Protein AF-0000000080694812 (afdb_homodimer)

Secondary structure (DSSP, 8-state):
-EEEEEEEETTEEEEEE-GGGPPPTT--EEEEEEETTEEEEEETT-HHHHHHHHHHHHHHHHHHHTS---------/-EEEEEEEETTEEEEEE-GGGPPPTT--EEEEEEETTEEEEEETT-HHHHHHHHHHHHHHHHHHHTSSS-------

Sequence (152 aa):
MEQSTVFKSNRSQAVRLPKAVALPDDVKRVDVVAVGRTRIISPAGEMWNSWFDGESVSDDFMAEREQPAEQQRESLMEQSTVFKSNRSQAVRLPKAVALPDDVKRVDVVAVGRTRIISPAGEMWNSWFDGESVSDDFMAEREQPAEQQRESL

Structure (mmCIF, N/CA/C/O backbone):
data_AF-0000000080694812-model_v1
#
loop_
_entity.id
_entity.type
_entity.pdbx_description
1 polymer 'Virulence-associated protein'
#
loop_
_atom_site.group_PDB
_atom_site.id
_atom_site.type_symbol
_atom_site.label_atom_id
_atom_site.label_alt_id
_atom_site.label_comp_id
_atom_site.label_asym_id
_atom_site.label_entity_id
_atom_site.label_seq_id
_atom_site.pdbx_PDB_ins_code
_atom_site.Cartn_x
_atom_site.Cartn_y
_atom_site.Cartn_z
_atom_site.occupancy
_atom_site.B_iso_or_equiv
_atom_site.auth_seq_id
_atom_site.auth_comp_id
_atom_site.auth_asym_id
_atom_site.auth_atom_id
_atom_site.pdbx_PDB_model_num
ATOM 1 N N . MET A 1 1 ? 9.078 -6.023 7.016 1 90.06 1 MET A N 1
ATOM 2 C CA . MET A 1 1 ? 8.766 -6.16 5.594 1 90.06 1 MET A CA 1
ATOM 3 C C . MET A 1 1 ? 8.133 -7.512 5.301 1 90.06 1 MET A C 1
ATOM 5 O O . MET A 1 1 ? 8.539 -8.531 5.863 1 90.06 1 MET A O 1
ATOM 9 N N . GLU A 1 2 ? 7.027 -7.496 4.457 1 95.62 2 GLU A N 1
ATOM 10 C CA . GLU A 1 2 ? 6.312 -8.719 4.082 1 95.62 2 GLU A CA 1
ATOM 11 C C . GLU A 1 2 ? 6.105 -8.797 2.574 1 95.62 2 GLU A C 1
ATOM 13 O O . GLU A 1 2 ? 5.906 -7.77 1.915 1 95.62 2 GLU A O 1
ATOM 18 N N . GLN A 1 3 ? 6.324 -10.062 2.09 1 97.25 3 GLN A N 1
ATOM 19 C CA . GLN A 1 3 ? 5.926 -10.258 0.701 1 97.25 3 GLN A CA 1
ATOM 20 C C . GLN A 1 3 ? 4.434 -10.562 0.594 1 97.25 3 GLN A C 1
ATOM 22 O O . GLN A 1 3 ? 3.877 -11.273 1.428 1 97.25 3 GLN A O 1
ATOM 27 N N . SER A 1 4 ? 3.793 -9.891 -0.407 1 97.88 4 SER A N 1
ATOM 28 C CA . SER A 1 4 ? 2.357 -10.07 -0.601 1 97.88 4 SER A CA 1
ATOM 29 C C . SER A 1 4 ? 2.002 -10.117 -2.082 1 97.88 4 SER A C 1
ATOM 31 O O . SER A 1 4 ? 2.885 -10.078 -2.941 1 97.88 4 SER A O 1
ATOM 33 N N . THR A 1 5 ? 0.698 -10.312 -2.383 1 97.94 5 THR A N 1
ATOM 34 C CA . THR A 1 5 ? 0.252 -10.508 -3.756 1 97.94 5 THR A CA 1
ATOM 35 C C . THR A 1 5 ? -0.67 -9.375 -4.195 1 97.94 5 THR A C 1
ATOM 37 O O . THR A 1 5 ? -1.357 -8.773 -3.371 1 97.94 5 THR A O 1
ATOM 40 N N . VAL A 1 6 ? -0.544 -9.141 -5.453 1 98.62 6 VAL A N 1
ATOM 41 C CA . VAL A 1 6 ? -1.479 -8.273 -6.164 1 98.62 6 VAL A CA 1
ATOM 42 C C . VAL A 1 6 ? -2.508 -9.117 -6.906 1 98.62 6 VAL A C 1
ATOM 44 O O . VAL A 1 6 ? -2.152 -10.094 -7.57 1 98.62 6 VAL A O 1
ATOM 47 N N . PHE A 1 7 ? -3.742 -8.703 -6.766 1 97.94 7 PHE A N 1
ATOM 48 C CA . PHE A 1 7 ? -4.77 -9.523 -7.395 1 97.94 7 PHE A CA 1
ATOM 49 C C . PHE A 1 7 ? -5.934 -8.664 -7.871 1 97.94 7 PHE A C 1
ATOM 51 O O . PHE A 1 7 ? -5.98 -7.465 -7.586 1 97.94 7 PHE A O 1
ATOM 58 N N . LYS A 1 8 ? -6.77 -9.195 -8.695 1 96.88 8 LYS A N 1
ATOM 59 C CA . LYS A 1 8 ? -7.973 -8.508 -9.156 1 96.88 8 LYS A CA 1
ATOM 60 C C . LYS A 1 8 ? -9.203 -8.984 -8.391 1 96.88 8 LYS A C 1
ATOM 62 O O . LYS A 1 8 ? -9.352 -10.172 -8.117 1 96.88 8 LYS A O 1
ATOM 67 N N . SER A 1 9 ? -9.867 -7.992 -7.91 1 93 9 SER A N 1
ATOM 68 C CA . SER A 1 9 ? -11.172 -8.234 -7.305 1 93 9 SER A CA 1
ATOM 69 C C . SER A 1 9 ? -12.258 -7.414 -7.992 1 93 9 SER A C 1
ATOM 71 O O . SER A 1 9 ? -12.227 -6.18 -7.965 1 93 9 SER A O 1
ATOM 73 N N . ASN A 1 10 ? -13.328 -7.996 -8.578 1 90.88 10 ASN A N 1
ATOM 74 C CA . ASN A 1 10 ? -14.383 -7.309 -9.312 1 90.88 10 ASN A CA 1
ATOM 75 C C . ASN A 1 10 ? -13.812 -6.293 -10.297 1 90.88 10 ASN A C 1
ATOM 77 O O . ASN A 1 10 ? -14.219 -5.129 -10.305 1 90.88 10 ASN A O 1
ATOM 81 N N . ARG A 1 11 ? -12.812 -6.609 -10.992 1 92.56 11 ARG A N 1
ATOM 82 C CA . ARG A 1 11 ? -12.172 -5.859 -12.07 1 92.56 11 ARG A CA 1
ATOM 83 C C . ARG A 1 11 ? -11.25 -4.781 -11.516 1 92.56 11 ARG A C 1
ATOM 85 O O . ARG A 1 11 ? -10.633 -4.039 -12.281 1 92.56 11 ARG A O 1
ATOM 92 N N . SER A 1 12 ? -11.188 -4.672 -10.25 1 95.75 12 SER A N 1
ATOM 93 C CA . SER A 1 12 ? -10.305 -3.705 -9.602 1 95.75 12 SER A CA 1
ATOM 94 C C . SER A 1 12 ? -9.047 -4.379 -9.062 1 95.75 12 SER A C 1
ATOM 96 O O . SER A 1 12 ? -9.094 -5.523 -8.602 1 95.75 12 SER A O 1
ATOM 98 N N . GLN A 1 13 ? -7.953 -3.66 -9.172 1 98.5 13 GLN A N 1
ATOM 99 C CA . GLN A 1 13 ? -6.719 -4.18 -8.594 1 98.5 13 GLN A CA 1
ATOM 100 C C . GLN A 1 13 ? -6.688 -3.977 -7.082 1 98.5 13 GLN A C 1
ATOM 102 O O . GLN A 1 13 ? -7.129 -2.941 -6.578 1 98.5 13 GLN A O 1
ATOM 107 N N . ALA A 1 14 ? -6.145 -4.977 -6.379 1 98.56 14 ALA A N 1
ATOM 108 C CA . ALA A 1 14 ? -6 -4.902 -4.926 1 98.56 14 ALA A CA 1
ATOM 109 C C . ALA A 1 14 ? -4.688 -5.535 -4.473 1 98.56 14 ALA A C 1
ATOM 111 O O . ALA A 1 14 ? -4.125 -6.383 -5.168 1 98.56 14 ALA A O 1
ATOM 112 N N . VAL A 1 15 ? -4.203 -5.062 -3.289 1 98.69 15 VAL A N 1
ATOM 113 C CA . VAL A 1 15 ? -3.031 -5.645 -2.648 1 98.69 15 VAL A CA 1
ATOM 114 C C . VAL A 1 15 ? -3.428 -6.27 -1.311 1 98.69 15 VAL A C 1
ATOM 116 O O . VAL A 1 15 ? -4.078 -5.621 -0.486 1 98.69 15 VAL A O 1
ATOM 119 N N . ARG A 1 16 ? -3.053 -7.48 -1.143 1 98.69 16 ARG A N 1
ATOM 120 C CA . ARG A 1 16 ? -3.289 -8.133 0.142 1 98.69 16 ARG A CA 1
ATOM 121 C C . ARG A 1 16 ? -2.311 -7.633 1.198 1 98.69 16 ARG A C 1
ATOM 123 O O . ARG A 1 16 ? -1.127 -7.438 0.912 1 98.69 16 ARG A O 1
ATOM 130 N N . LEU A 1 17 ? -2.834 -7.402 2.377 1 98.5 17 LEU A N 1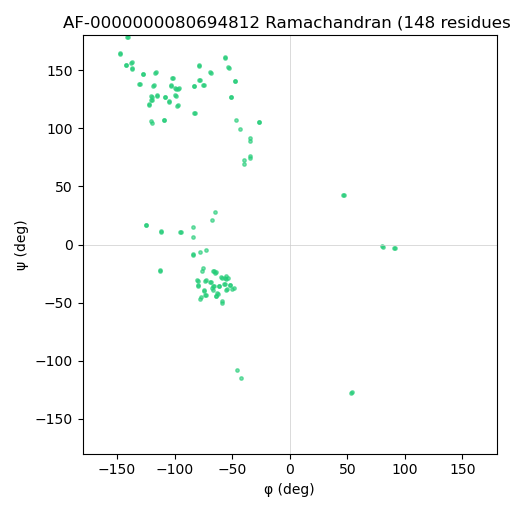
ATOM 131 C CA . LEU A 1 17 ? -1.998 -7.016 3.51 1 98.5 17 LEU A CA 1
ATOM 132 C C . LEU A 1 17 ? -1.916 -8.141 4.535 1 98.5 17 LEU A C 1
ATOM 134 O O . LEU A 1 17 ? -2.873 -8.383 5.273 1 98.5 17 LEU A O 1
ATOM 138 N N . PRO A 1 18 ? -0.787 -8.812 4.617 1 97.88 18 PRO A N 1
ATOM 139 C CA . PRO A 1 18 ? -0.613 -9.82 5.672 1 97.88 18 PRO A CA 1
ATOM 140 C C . PRO A 1 18 ? -0.828 -9.25 7.07 1 97.88 18 PRO A C 1
ATOM 142 O O . PRO A 1 18 ? -0.714 -8.031 7.273 1 97.88 18 PRO A O 1
ATOM 145 N N . LYS A 1 19 ? -1.064 -10.109 7.984 1 96.62 19 LYS A N 1
ATOM 146 C CA . LYS A 1 19 ? -1.396 -9.711 9.352 1 96.62 19 LYS A CA 1
ATOM 147 C C . LYS A 1 19 ? -0.323 -8.789 9.93 1 96.62 19 LYS A C 1
ATOM 149 O O . LYS A 1 19 ? -0.637 -7.82 10.625 1 96.62 19 LYS A O 1
ATOM 154 N N . ALA A 1 20 ? 0.903 -9.047 9.664 1 96.44 20 ALA A N 1
ATOM 155 C CA . ALA A 1 20 ? 2.039 -8.336 10.25 1 96.44 20 ALA A CA 1
ATOM 156 C C . ALA A 1 20 ? 2.068 -6.879 9.805 1 96.44 20 ALA A C 1
ATOM 158 O O . ALA A 1 20 ? 2.688 -6.035 10.453 1 96.44 20 ALA A O 1
ATOM 159 N N . VAL A 1 21 ? 1.428 -6.562 8.664 1 96.69 21 VAL A N 1
ATOM 160 C CA . VAL A 1 21 ? 1.47 -5.203 8.133 1 96.69 21 VAL A CA 1
ATOM 161 C C . VAL A 1 21 ? 0.049 -4.688 7.922 1 96.69 21 VAL A C 1
ATOM 163 O O . VAL A 1 21 ? -0.162 -3.715 7.191 1 96.69 21 VAL A O 1
ATOM 166 N N . ALA A 1 22 ? -0.898 -5.312 8.508 1 98.25 22 ALA A N 1
ATOM 167 C CA . ALA A 1 22 ? -2.297 -4.914 8.375 1 98.25 22 ALA A CA 1
ATOM 168 C C . ALA A 1 22 ? -2.557 -3.578 9.062 1 98.25 22 ALA A C 1
ATOM 170 O O . ALA A 1 22 ? -1.88 -3.234 10.039 1 98.25 22 ALA A O 1
ATOM 171 N N . LEU A 1 23 ? -3.463 -2.832 8.531 1 98.06 23 LEU A N 1
ATOM 172 C CA . LEU A 1 23 ? -3.943 -1.61 9.172 1 98.06 23 LEU A CA 1
ATOM 173 C C . LEU A 1 23 ? -4.938 -1.931 10.281 1 98.06 23 LEU A C 1
ATOM 175 O O . LEU A 1 23 ? -5.559 -2.996 10.273 1 98.06 23 LEU A O 1
ATOM 179 N N . PRO A 1 24 ? -5.031 -1.04 11.211 1 97.62 24 PRO A N 1
ATOM 180 C CA . PRO A 1 24 ? -6.059 -1.255 12.234 1 97.62 24 PRO A CA 1
ATOM 181 C C . PRO A 1 24 ? -7.445 -1.478 11.633 1 97.62 24 PRO A C 1
ATOM 183 O O . PRO A 1 24 ? -7.758 -0.938 10.57 1 97.62 24 PRO A O 1
ATOM 186 N N . ASP A 1 25 ? -8.273 -2.213 12.375 1 96.06 25 ASP A N 1
ATOM 187 C CA . ASP A 1 25 ? -9.57 -2.66 11.867 1 96.06 25 ASP A CA 1
ATOM 188 C C . ASP A 1 25 ? -10.492 -1.475 11.602 1 96.06 25 ASP A C 1
ATOM 190 O O . ASP A 1 25 ? -11.445 -1.584 10.828 1 96.06 25 ASP A O 1
ATOM 194 N N . ASP A 1 26 ? -10.281 -0.382 12.242 1 96.94 26 ASP A N 1
ATOM 195 C CA . ASP A 1 26 ? -11.172 0.769 12.109 1 96.94 26 ASP A CA 1
ATOM 196 C C . ASP A 1 26 ? -10.812 1.603 10.883 1 96.94 26 ASP A C 1
ATOM 198 O O . ASP A 1 26 ? -11.531 2.533 10.523 1 96.94 26 ASP A O 1
ATOM 202 N N . VAL A 1 27 ? -9.719 1.301 10.266 1 98.12 27 VAL A N 1
ATOM 203 C CA . VAL A 1 27 ? -9.336 1.996 9.047 1 98.12 27 VAL A CA 1
ATOM 204 C C . VAL A 1 27 ? -10.062 1.377 7.852 1 98.12 27 VAL A C 1
ATOM 206 O O . VAL A 1 27 ? -9.781 0.238 7.469 1 98.12 27 VAL A O 1
ATOM 209 N N . LYS A 1 28 ? -10.969 2.184 7.262 1 98.19 28 LYS A N 1
ATOM 210 C CA . LYS A 1 28 ? -11.766 1.688 6.148 1 98.19 28 LYS A CA 1
ATOM 211 C C . LYS A 1 28 ? -11.406 2.404 4.848 1 98.19 28 LYS A C 1
ATOM 213 O O . LYS A 1 28 ? -11.734 1.931 3.76 1 98.19 28 LYS A O 1
ATOM 218 N N . ARG A 1 29 ? -10.828 3.588 5.039 1 98.56 29 ARG A N 1
ATOM 219 C CA . ARG A 1 29 ? -10.414 4.375 3.881 1 98.56 29 ARG A CA 1
ATOM 220 C C . ARG A 1 29 ? -8.953 4.801 4 1 98.56 29 ARG A C 1
ATOM 222 O O . ARG A 1 29 ? -8.477 5.109 5.098 1 98.56 29 ARG A O 1
ATOM 229 N N . VAL A 1 30 ? -8.305 4.879 2.838 1 98.44 30 VAL A N 1
ATOM 230 C CA . VAL A 1 30 ? -6.891 5.23 2.809 1 98.44 30 VAL A CA 1
ATOM 231 C C . VAL A 1 30 ? -6.625 6.215 1.673 1 98.44 30 VAL A C 1
ATOM 233 O O . VAL A 1 30 ? -7.43 6.328 0.744 1 98.44 30 VAL A O 1
ATOM 236 N N . ASP A 1 31 ? -5.617 6.922 1.81 1 96.88 31 ASP A N 1
ATOM 237 C CA . ASP A 1 31 ? -5.012 7.656 0.704 1 96.88 31 ASP A CA 1
ATOM 238 C C . ASP A 1 31 ? -3.859 6.871 0.082 1 96.88 31 ASP A C 1
ATOM 240 O O . ASP A 1 31 ? -3.057 6.27 0.797 1 96.88 31 ASP A O 1
ATOM 244 N N . VAL A 1 32 ? -3.811 6.805 -1.202 1 96.62 32 VAL A N 1
ATOM 245 C CA . VAL A 1 32 ? -2.748 6.117 -1.928 1 96.62 32 VAL A CA 1
ATOM 246 C C . VAL A 1 32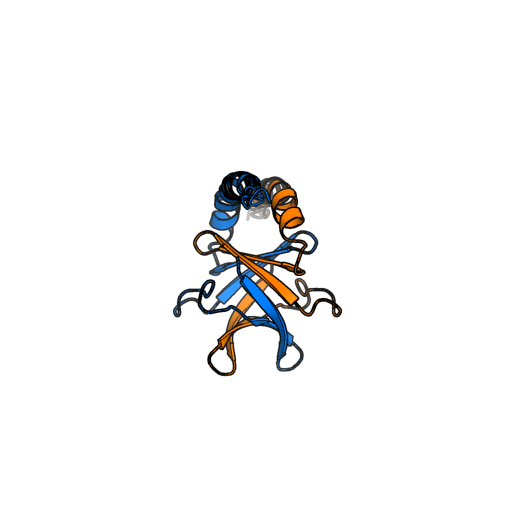 ? -2.029 7.102 -2.846 1 96.62 32 VAL A C 1
ATOM 248 O O . VAL A 1 32 ? -2.668 7.836 -3.604 1 96.62 32 VAL A O 1
ATOM 251 N N . VAL A 1 33 ? -0.73 7.152 -2.752 1 92.81 33 VAL A N 1
ATOM 252 C CA . VAL A 1 33 ? 0.102 7.965 -3.633 1 92.81 33 VAL A CA 1
ATOM 253 C C . VAL A 1 33 ? 1.062 7.07 -4.41 1 92.81 33 VAL A C 1
ATOM 255 O O . VAL A 1 33 ? 1.648 6.141 -3.85 1 92.81 33 VAL A O 1
ATOM 258 N N . ALA A 1 34 ? 1.169 7.383 -5.707 1 93 34 ALA A N 1
ATOM 259 C CA . ALA A 1 34 ? 2.125 6.668 -6.547 1 93 34 ALA A CA 1
ATOM 260 C C . ALA A 1 34 ? 3.426 7.453 -6.691 1 93 34 ALA A C 1
ATOM 262 O O . ALA A 1 34 ? 3.416 8.617 -7.102 1 93 34 ALA A O 1
ATOM 263 N N . VAL A 1 35 ? 4.508 6.863 -6.27 1 88.5 35 VAL A N 1
ATOM 264 C CA . VAL A 1 35 ? 5.855 7.375 -6.5 1 88.5 35 VAL A CA 1
ATOM 265 C C . VAL A 1 35 ? 6.676 6.344 -7.273 1 88.5 35 VAL A C 1
ATOM 267 O O . VAL A 1 35 ? 7.141 5.355 -6.699 1 88.5 35 VAL A O 1
ATOM 270 N N . GLY A 1 36 ? 6.855 6.691 -8.539 1 90.25 36 GLY A N 1
ATOM 271 C CA . GLY A 1 36 ? 7.43 5.633 -9.352 1 90.25 36 GLY A CA 1
ATOM 272 C C . GLY A 1 36 ? 6.66 4.328 -9.266 1 90.25 36 GLY A C 1
ATOM 273 O O . GLY A 1 36 ? 5.453 4.293 -9.516 1 90.25 36 GLY A O 1
ATOM 274 N N . ARG A 1 37 ? 7.352 3.232 -8.961 1 93.31 37 ARG A N 1
ATOM 275 C CA . ARG A 1 37 ? 6.699 1.93 -8.867 1 93.31 37 ARG A CA 1
ATOM 276 C C . ARG A 1 37 ? 6.305 1.619 -7.422 1 93.31 37 ARG A C 1
ATOM 278 O O . ARG A 1 37 ? 5.875 0.504 -7.117 1 93.31 37 ARG A O 1
ATOM 285 N N . THR A 1 38 ? 6.406 2.666 -6.555 1 93.44 38 THR A N 1
ATOM 286 C CA . THR A 1 38 ? 6.07 2.521 -5.145 1 93.44 38 THR A CA 1
ATOM 287 C C . THR A 1 38 ? 4.707 3.139 -4.848 1 93.44 38 THR A C 1
ATOM 289 O O . THR A 1 38 ? 4.371 4.199 -5.379 1 93.44 38 THR A O 1
ATOM 292 N N . ARG A 1 39 ? 3.865 2.477 -4.07 1 95 39 ARG A N 1
ATOM 293 C CA . ARG A 1 39 ? 2.617 3.012 -3.537 1 95 39 ARG A CA 1
ATOM 294 C C . ARG A 1 39 ? 2.73 3.271 -2.039 1 95 39 ARG A C 1
ATOM 296 O O . ARG A 1 39 ? 3.115 2.385 -1.275 1 95 39 ARG A O 1
ATOM 303 N N . ILE A 1 40 ? 2.398 4.473 -1.707 1 93.88 40 ILE A N 1
ATOM 304 C CA . ILE A 1 40 ? 2.359 4.832 -0.293 1 93.88 40 ILE A CA 1
ATOM 305 C C . ILE A 1 40 ? 0.908 4.918 0.176 1 93.88 40 ILE A C 1
ATOM 307 O O . ILE A 1 40 ? 0.119 5.695 -0.369 1 93.88 40 ILE A O 1
ATOM 311 N N . ILE A 1 41 ? 0.596 4.141 1.197 1 96.56 41 ILE A N 1
ATOM 312 C CA . ILE A 1 41 ? -0.776 4.004 1.675 1 96.56 41 ILE A CA 1
ATOM 313 C C . ILE A 1 41 ? -0.86 4.449 3.133 1 96.56 41 ILE A C 1
ATOM 315 O O . ILE A 1 41 ? -0.078 3.998 3.973 1 96.56 41 ILE A O 1
ATOM 319 N N . SER A 1 42 ? -1.689 5.367 3.441 1 96.44 42 SER A N 1
ATOM 320 C CA . SER A 1 42 ? -1.956 5.809 4.805 1 96.44 42 SER A CA 1
ATOM 321 C C . SER A 1 42 ? -3.449 6.004 5.043 1 96.44 42 SER A C 1
ATOM 323 O O . SER A 1 42 ? -4.211 6.223 4.098 1 96.44 42 SER A O 1
ATOM 325 N N . PRO A 1 43 ? -3.84 5.828 6.289 1 98 43 PRO A N 1
ATOM 326 C CA . PRO A 1 43 ? -5.242 6.164 6.547 1 98 43 PRO A CA 1
ATOM 327 C C . PRO A 1 43 ? -5.637 7.523 5.969 1 98 43 PRO A C 1
ATOM 329 O O . PRO A 1 43 ? -4.824 8.445 5.945 1 98 43 PRO A O 1
ATOM 332 N N . ALA A 1 44 ? -6.836 7.582 5.434 1 97.06 44 ALA A N 1
ATOM 333 C CA . ALA A 1 44 ? -7.312 8.789 4.766 1 97.06 44 ALA A CA 1
ATOM 334 C C . ALA A 1 44 ? -7.117 10.016 5.652 1 97.06 44 ALA A C 1
ATOM 336 O O . ALA A 1 44 ? -7.504 10.016 6.824 1 97.06 44 ALA A O 1
ATOM 337 N N . GLY A 1 45 ? -6.492 11.023 5.148 1 93.31 45 GLY A N 1
ATOM 338 C CA 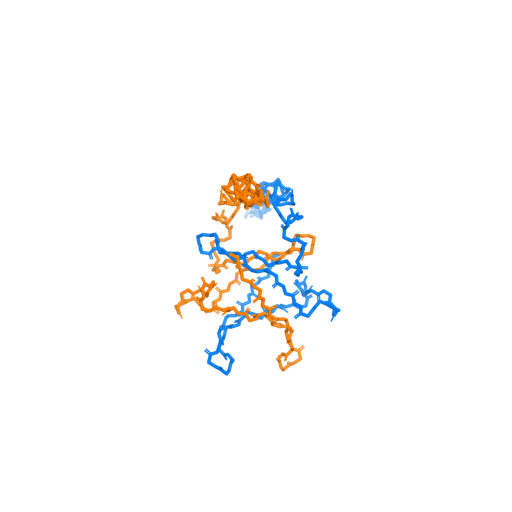. GLY A 1 45 ? -6.285 12.266 5.863 1 93.31 45 GLY A CA 1
ATOM 339 C C . GLY A 1 45 ? -4.988 12.297 6.648 1 93.31 45 GLY A C 1
ATOM 340 O O . GLY A 1 45 ? -4.652 13.312 7.27 1 93.31 45 GLY A O 1
ATOM 341 N N . GLU A 1 46 ? -4.219 11.219 6.66 1 92.31 46 GLU A N 1
ATOM 342 C CA . GLU A 1 46 ? -3.004 11.125 7.465 1 92.31 46 GLU A CA 1
ATOM 343 C C . GLU A 1 46 ? -1.76 11.086 6.582 1 92.31 46 GLU A C 1
ATOM 345 O O . GLU A 1 46 ? -0.653 10.852 7.07 1 92.31 46 GLU A O 1
ATOM 350 N N . MET A 1 47 ? -1.896 11.359 5.316 1 87.25 47 MET A N 1
ATOM 351 C CA . MET A 1 47 ? -0.796 11.211 4.367 1 87.25 47 MET A CA 1
ATOM 352 C C . MET A 1 47 ? 0.367 12.125 4.738 1 87.25 47 MET A C 1
ATOM 354 O O . MET A 1 47 ? 1.53 11.766 4.547 1 87.25 47 MET A O 1
ATOM 358 N N . TRP A 1 48 ? 0.033 13.289 5.246 1 84.31 48 TRP A N 1
ATOM 359 C CA . TRP A 1 48 ? 1.073 14.234 5.648 1 84.31 48 TRP A CA 1
ATOM 360 C C . TRP A 1 48 ? 2.021 13.602 6.66 1 84.31 48 TRP A C 1
ATOM 362 O O . TRP A 1 48 ? 3.221 13.891 6.664 1 84.31 48 TRP A O 1
ATOM 372 N N . ASN A 1 49 ? 1.532 12.758 7.5 1 80.06 49 ASN A N 1
ATOM 373 C CA . ASN A 1 49 ? 2.354 12.078 8.492 1 80.06 49 ASN A CA 1
ATOM 374 C C . ASN A 1 49 ? 3.307 11.078 7.844 1 80.06 49 ASN A C 1
ATOM 376 O O . ASN A 1 49 ? 4.422 10.867 8.328 1 80.06 49 ASN A O 1
ATOM 380 N N . SER A 1 50 ? 2.918 10.484 6.766 1 77.19 50 SER A N 1
ATOM 381 C CA . SER A 1 50 ? 3.721 9.484 6.062 1 77.19 50 SER A CA 1
ATOM 382 C C . SER A 1 50 ? 4.984 10.109 5.473 1 77.19 50 SER A C 1
ATOM 384 O O . SER A 1 50 ? 6.027 9.461 5.406 1 77.19 50 SER A O 1
ATOM 386 N N . TRP A 1 51 ? 4.848 11.273 5.043 1 72.44 51 TRP A N 1
ATOM 387 C CA . TRP A 1 51 ? 5.988 12 4.488 1 72.44 51 TRP A CA 1
ATOM 388 C C . TRP A 1 51 ? 7.02 12.297 5.57 1 72.44 51 TRP A C 1
ATOM 390 O O . TRP A 1 51 ? 8.227 12.195 5.336 1 72.44 51 TRP A O 1
ATOM 400 N N . PHE A 1 52 ? 6.508 12.609 6.668 1 71.62 52 PHE A N 1
ATOM 401 C CA . PHE A 1 52 ? 7.402 12.93 7.773 1 71.62 52 PHE A CA 1
ATOM 402 C C . PHE A 1 52 ? 8.07 11.664 8.305 1 71.62 52 PHE A C 1
ATOM 404 O O . PHE A 1 52 ? 9.242 11.688 8.688 1 71.62 52 PHE A O 1
ATOM 411 N N . ASP A 1 53 ? 7.359 10.617 8.195 1 64.38 53 ASP A N 1
ATOM 412 C CA . ASP A 1 53 ? 7.879 9.352 8.703 1 64.38 53 ASP A CA 1
ATOM 413 C C . ASP A 1 53 ? 8.859 8.727 7.719 1 64.38 53 ASP A C 1
ATOM 415 O O . ASP A 1 53 ? 9.742 7.965 8.117 1 64.38 53 ASP A O 1
ATOM 419 N N . GLY A 1 54 ? 8.672 8.828 6.402 1 62 54 GLY A N 1
ATOM 420 C CA . GLY A 1 54 ? 9.57 8.32 5.379 1 62 54 GLY A CA 1
ATOM 421 C C . GLY A 1 54 ? 11.023 8.711 5.609 1 62 54 GLY A C 1
ATOM 422 O O . GLY A 1 54 ? 11.93 7.93 5.312 1 62 54 GLY A O 1
ATOM 423 N N . GLU A 1 55 ? 11.141 9.914 6.086 1 60.28 55 GLU A N 1
ATOM 424 C CA . GLU A 1 55 ? 12.492 10.344 6.438 1 60.28 55 GLU A CA 1
ATOM 425 C C . GLU A 1 55 ? 13.102 9.422 7.5 1 60.28 55 GLU A C 1
ATOM 427 O O . GLU A 1 55 ? 14.305 9.156 7.48 1 60.28 55 GLU A O 1
ATOM 432 N N . SER A 1 56 ? 12.219 8.906 8.219 1 58.41 56 SER A N 1
ATOM 433 C CA . SER A 1 56 ? 12.688 8.008 9.266 1 58.41 56 SER A CA 1
ATOM 434 C C . SER A 1 56 ? 13 6.625 8.703 1 58.41 56 SER A C 1
ATOM 436 O O . SER A 1 56 ? 13.906 5.941 9.195 1 58.41 56 SER A O 1
ATOM 438 N N . VAL A 1 57 ? 12.328 6.242 7.723 1 57.81 57 VAL A N 1
ATOM 439 C CA . VAL A 1 57 ? 12.539 4.945 7.09 1 57.81 57 VAL A CA 1
ATOM 440 C C . VAL A 1 57 ? 13.938 4.891 6.477 1 57.81 57 VAL A C 1
ATOM 442 O O . VAL A 1 57 ? 14.609 3.859 6.539 1 57.81 57 VAL A O 1
ATOM 445 N N . SER A 1 58 ? 14.211 6 5.828 1 57.81 58 SER A N 1
ATOM 446 C CA . SER A 1 58 ? 15.555 6.043 5.266 1 57.81 58 SER A CA 1
ATOM 447 C C . SER A 1 58 ? 16.609 5.727 6.32 1 57.81 58 SER A C 1
ATOM 449 O O . SER A 1 58 ? 17.547 4.977 6.059 1 57.81 58 SER A O 1
ATOM 451 N N . ASP A 1 59 ? 16.312 6.141 7.43 1 56.69 59 ASP A N 1
ATOM 452 C CA . ASP A 1 59 ? 17.297 5.91 8.492 1 56.69 59 ASP A CA 1
ATOM 453 C C . ASP A 1 59 ? 17.297 4.449 8.93 1 56.69 59 ASP A C 1
ATOM 455 O O . ASP A 1 59 ? 18.359 3.861 9.148 1 56.69 59 ASP A O 1
ATOM 459 N N . ASP A 1 60 ? 16.172 3.893 9 1 53.34 60 ASP A N 1
ATOM 460 C CA . ASP A 1 60 ? 16.062 2.508 9.453 1 53.34 60 ASP A CA 1
ATOM 461 C C . ASP A 1 60 ? 16.562 1.544 8.375 1 53.34 60 ASP A C 1
ATOM 463 O O . ASP A 1 60 ? 17.203 0.536 8.688 1 53.34 60 ASP A O 1
ATOM 467 N N . PHE A 1 61 ? 16.188 1.813 7.199 1 53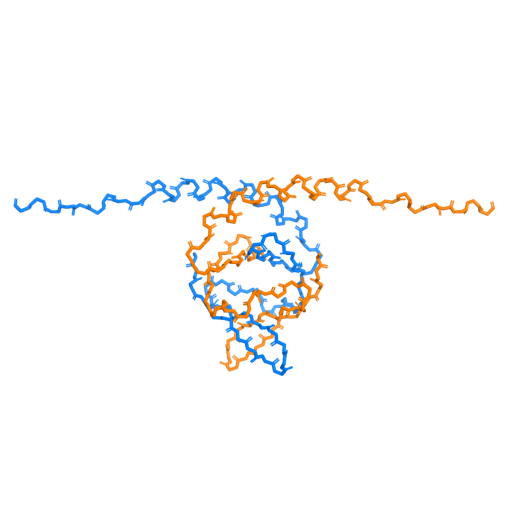.62 61 PHE A N 1
ATOM 468 C CA . PHE A 1 61 ? 16.656 0.974 6.102 1 53.62 61 PHE A CA 1
ATOM 469 C C . PHE A 1 61 ? 18.172 0.969 6.027 1 53.62 61 PHE A C 1
ATOM 471 O O . PHE A 1 61 ? 18.797 -0.083 5.844 1 53.62 61 PHE A O 1
ATOM 478 N N . MET A 1 62 ? 18.625 2.201 6.07 1 53.41 62 MET A N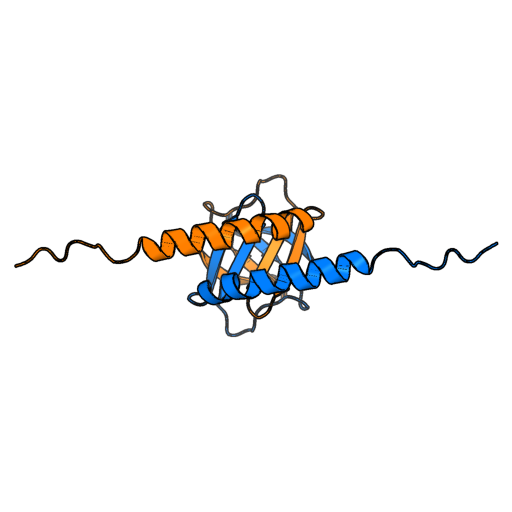 1
ATOM 479 C CA . MET A 1 62 ? 20.078 2.287 6.059 1 53.41 62 MET A CA 1
ATOM 480 C C . MET A 1 62 ? 20.688 1.459 7.188 1 53.41 62 MET A C 1
ATOM 482 O O . MET A 1 62 ? 21.734 0.844 7.02 1 53.41 62 MET A O 1
ATOM 486 N N . ALA A 1 63 ? 19.969 1.354 8.188 1 51.38 63 ALA A N 1
ATOM 487 C CA . ALA A 1 63 ? 20.484 0.573 9.312 1 51.38 63 ALA A CA 1
ATOM 488 C C . ALA A 1 63 ? 20.359 -0.923 9.039 1 51.38 63 ALA A C 1
ATOM 490 O O . ALA A 1 63 ? 21.234 -1.702 9.398 1 51.38 63 ALA A O 1
ATOM 491 N N . GLU A 1 64 ? 19.234 -1.308 8.562 1 46.53 64 GLU A N 1
ATOM 492 C CA . GLU A 1 64 ? 19.016 -2.717 8.258 1 46.53 64 GLU A CA 1
ATOM 493 C C . GLU A 1 64 ? 19.953 -3.201 7.16 1 46.53 64 GLU A C 1
ATOM 495 O O . GLU A 1 64 ? 20.375 -4.363 7.156 1 46.53 64 GLU A O 1
ATOM 500 N N . ARG A 1 65 ? 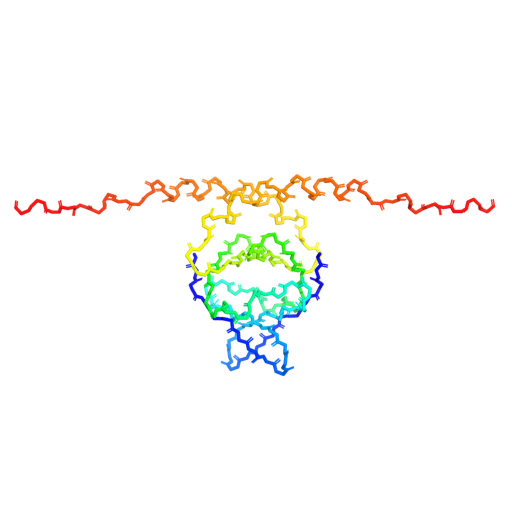20.109 -2.387 6.176 1 45.12 65 ARG A N 1
ATOM 501 C CA . ARG A 1 65 ? 21.047 -2.766 5.133 1 45.12 65 ARG A CA 1
ATOM 502 C C . ARG A 1 65 ? 22.438 -3.043 5.723 1 45.12 65 ARG A C 1
ATOM 504 O O . ARG A 1 65 ? 23.172 -3.896 5.223 1 45.12 65 ARG A O 1
ATOM 511 N N . GLU A 1 66 ? 22.609 -2.42 6.664 1 46.31 66 GLU A N 1
ATOM 512 C CA . GLU A 1 66 ? 23.906 -2.701 7.27 1 46.31 66 GLU A CA 1
ATOM 513 C C . GLU A 1 66 ? 23.906 -4.043 7.996 1 46.31 66 GLU A C 1
ATOM 515 O O . GLU A 1 66 ? 24.953 -4.539 8.414 1 46.31 66 GLU A O 1
ATOM 520 N N . GLN A 1 67 ? 22.688 -4.391 8.258 1 41.81 67 GLN A N 1
ATOM 521 C CA . GLN A 1 67 ? 22.734 -5.645 9 1 41.81 67 GLN A CA 1
ATOM 522 C C . GLN A 1 67 ? 22.844 -6.84 8.062 1 41.81 67 GLN A C 1
ATOM 524 O O . GLN A 1 67 ? 22.141 -7.836 8.234 1 41.81 67 GLN A O 1
ATOM 529 N N . PRO A 1 68 ? 23.188 -6.676 6.801 1 40.66 68 PRO A N 1
ATOM 530 C CA . PRO A 1 68 ? 23.203 -7.918 6.023 1 40.66 68 PRO A CA 1
ATOM 531 C C . PRO A 1 68 ? 23.828 -9.086 6.777 1 40.66 68 PRO A C 1
ATOM 533 O O . PRO A 1 68 ? 23.156 -10.086 7.047 1 40.66 68 PRO A O 1
ATOM 536 N N . ALA A 1 69 ? 25.109 -9.57 6.148 1 38.62 69 ALA A N 1
ATOM 537 C CA . ALA A 1 69 ? 25.906 -10.727 5.77 1 38.62 69 ALA A CA 1
ATOM 538 C C . ALA A 1 69 ? 26.625 -11.32 6.98 1 38.62 69 ALA A C 1
ATOM 540 O O . ALA A 1 69 ? 27.438 -12.242 6.84 1 38.62 69 ALA A O 1
ATOM 541 N N . GLU A 1 70 ? 26.594 -10.766 8.062 1 38.59 70 GLU A N 1
ATOM 542 C CA . GLU A 1 70 ? 27.531 -11.555 8.844 1 38.59 70 GLU A CA 1
ATOM 543 C C . GLU A 1 70 ? 27.031 -12.984 9.031 1 38.59 70 GLU A C 1
ATOM 545 O O . GLU A 1 70 ? 26.312 -13.281 9.992 1 38.59 70 GLU A O 1
ATOM 550 N N . GLN A 1 71 ? 26.234 -13.602 8.164 1 38.19 71 GLN A N 1
ATOM 551 C CA . GLN A 1 71 ? 26.219 -15.055 8.242 1 38.19 71 GLN A CA 1
ATOM 552 C C . GLN A 1 71 ? 27.625 -15.609 8.406 1 38.19 71 GLN A C 1
ATOM 554 O O . GLN A 1 71 ? 28.531 -15.281 7.625 1 38.19 71 GLN A O 1
ATOM 559 N N . GLN A 1 72 ? 28.031 -15.953 9.609 1 38 72 GLN A N 1
ATOM 560 C CA . GLN A 1 72 ? 29.203 -16.688 10.062 1 38 72 GLN A CA 1
ATOM 561 C C . GLN A 1 72 ? 29.516 -17.859 9.117 1 38 72 GLN A C 1
ATOM 563 O O . GLN A 1 72 ? 28.703 -18.766 8.961 1 38 72 GLN A O 1
ATOM 568 N N . ARG A 1 73 ? 30.016 -17.562 7.945 1 37.53 73 ARG A N 1
ATOM 569 C CA . ARG A 1 73 ? 30.766 -18.609 7.246 1 37.53 73 ARG A CA 1
ATOM 570 C C . ARG A 1 73 ? 31.531 -19.484 8.234 1 37.53 73 ARG A C 1
ATOM 572 O O . ARG A 1 73 ? 32.344 -18.984 9.008 1 37.53 73 ARG A O 1
ATOM 579 N N . GLU A 1 74 ? 30.812 -20.375 8.922 1 41.16 74 GLU A N 1
ATOM 580 C CA . GLU A 1 74 ? 31.516 -21.438 9.641 1 41.16 74 GLU A CA 1
ATOM 581 C C . GLU A 1 74 ? 32.75 -21.891 8.891 1 41.16 74 GLU A C 1
ATOM 583 O O . GLU A 1 74 ? 32.719 -22.141 7.684 1 41.16 74 GLU A O 1
ATOM 588 N N . SER A 1 75 ? 33.906 -21.344 9.133 1 39.78 75 SER A N 1
ATOM 589 C CA . SER A 1 75 ? 35.156 -21.938 8.75 1 39.78 75 SER A CA 1
ATOM 590 C C . SER A 1 75 ? 35.062 -23.453 8.656 1 39.78 75 SER A C 1
ATOM 592 O O . SER A 1 75 ? 34.531 -24.109 9.555 1 39.78 75 SER A O 1
ATOM 594 N N . LEU A 1 76 ? 35.031 -24.078 7.469 1 37.44 76 LEU A N 1
ATOM 595 C CA . LEU A 1 76 ? 35.469 -25.484 7.461 1 37.44 76 LEU A CA 1
ATOM 596 C C . LEU A 1 76 ? 36.75 -25.672 8.273 1 37.44 76 LEU A C 1
ATOM 598 O O . LEU A 1 76 ? 37.594 -24.797 8.281 1 37.44 76 LEU A O 1
ATOM 602 N N . MET B 1 1 ? -2.492 11.469 -5.855 1 90.25 1 MET B N 1
ATOM 603 C CA . MET B 1 1 ? -3.064 10.859 -4.656 1 90.25 1 MET B CA 1
ATOM 604 C C . MET B 1 1 ? -4.512 10.445 -4.895 1 90.25 1 MET B C 1
ATOM 606 O O . MET B 1 1 ? -5.27 11.164 -5.543 1 90.25 1 MET B O 1
ATOM 610 N N . GLU B 1 2 ? -4.883 9.195 -4.43 1 95.69 2 GLU B N 1
ATOM 611 C CA . GLU B 1 2 ? -6.234 8.664 -4.582 1 95.69 2 GLU B CA 1
ATOM 612 C C . GLU B 1 2 ? -6.766 8.125 -3.258 1 95.69 2 GLU B C 1
ATOM 614 O O . GLU B 1 2 ? -6.004 7.582 -2.453 1 95.69 2 GLU B O 1
ATOM 619 N N . GLN B 1 3 ? -8.078 8.461 -3.049 1 97.19 3 GLN B N 1
ATOM 620 C CA . GLN B 1 3 ? -8.711 7.789 -1.919 1 97.19 3 GLN B CA 1
ATOM 621 C C . GLN B 1 3 ? -9.203 6.398 -2.309 1 97.19 3 GLN B C 1
ATOM 623 O O . GLN B 1 3 ? -9.703 6.203 -3.418 1 97.19 3 GLN B O 1
ATOM 628 N N . SER B 1 4 ? -8.938 5.43 -1.397 1 97.81 4 SER B N 1
ATOM 629 C CA . SER B 1 4 ? -9.336 4.055 -1.661 1 97.81 4 SER B CA 1
ATOM 630 C C . SER B 1 4 ? -9.852 3.375 -0.396 1 97.81 4 SER B C 1
ATOM 632 O O . SER B 1 4 ? -9.945 4.004 0.659 1 97.81 4 SER B O 1
ATOM 634 N N . THR B 1 5 ? -10.281 2.09 -0.522 1 97.94 5 THR B N 1
ATOM 635 C CA . THR B 1 5 ? -10.914 1.376 0.582 1 97.94 5 THR B CA 1
ATOM 636 C C . THR B 1 5 ? -10.07 0.175 1.003 1 97.94 5 THR B C 1
ATOM 638 O O . THR B 1 5 ? -9.352 -0.399 0.186 1 97.94 5 THR B O 1
ATOM 641 N N . VAL B 1 6 ? -10.172 -0.053 2.266 1 98.62 6 VAL B N 1
ATOM 642 C CA . VAL B 1 6 ? -9.664 -1.28 2.869 1 98.62 6 VAL B CA 1
ATOM 643 C C . VAL B 1 6 ? -10.812 -2.271 3.068 1 98.62 6 VAL B C 1
ATOM 645 O O . VAL B 1 6 ? -11.883 -1.901 3.553 1 98.62 6 VAL B O 1
ATOM 648 N N . PHE B 1 7 ? -10.539 -3.492 2.682 1 97.94 7 PHE B N 1
ATOM 649 C CA . PHE B 1 7 ? -11.625 -4.457 2.779 1 97.94 7 PHE B CA 1
ATOM 650 C C . PHE B 1 7 ? -11.086 -5.848 3.1 1 97.94 7 PHE B C 1
ATOM 652 O O . PHE B 1 7 ? -9.875 -6.062 3.104 1 97.94 7 PHE B O 1
ATOM 659 N N . LYS B 1 8 ? -11.93 -6.719 3.521 1 96.88 8 LYS B N 1
ATOM 660 C CA . LYS B 1 8 ? -11.562 -8.109 3.775 1 96.88 8 LYS B CA 1
ATOM 661 C C . LYS B 1 8 ? -11.953 -9.008 2.607 1 96.88 8 LYS B C 1
ATOM 663 O O . LYS B 1 8 ? -13.039 -8.852 2.039 1 96.88 8 LYS B O 1
ATOM 668 N N . SER B 1 9 ? -10.961 -9.727 2.201 1 93.12 9 SER B N 1
ATOM 669 C CA . SER B 1 9 ? -11.188 -10.781 1.214 1 93.12 9 SER B CA 1
ATOM 670 C C . SER B 1 9 ? -10.734 -12.141 1.74 1 93.12 9 SER B C 1
ATOM 672 O O . SER B 1 9 ? -9.547 -12.352 1.995 1 93.12 9 SER B O 1
ATOM 674 N N . ASN B 1 10 ? -11.594 -13.188 1.863 1 90.88 10 ASN B N 1
ATOM 675 C CA . ASN B 1 10 ? -11.281 -14.5 2.414 1 90.88 10 ASN B CA 1
ATOM 676 C C . ASN B 1 10 ? -10.516 -14.391 3.73 1 90.88 10 ASN B C 1
ATOM 678 O O . ASN B 1 10 ? -9.469 -15.016 3.896 1 90.88 10 ASN B O 1
ATOM 682 N N . ARG B 1 11 ? -10.883 -13.531 4.578 1 92.75 11 ARG B N 1
ATOM 683 C CA . ARG B 1 11 ? -10.391 -13.328 5.938 1 92.75 11 ARG B CA 1
ATOM 684 C C . ARG B 1 11 ? -9.094 -12.523 5.934 1 92.75 11 ARG B C 1
ATOM 686 O O . ARG B 1 11 ? -8.516 -12.273 6.988 1 92.75 11 ARG B O 1
ATOM 693 N N . SER B 1 12 ? -8.617 -12.188 4.809 1 95.88 12 SER B N 1
ATOM 694 C CA . SER B 1 12 ? -7.406 -11.383 4.676 1 95.88 12 SER B CA 1
ATOM 695 C C . SER B 1 12 ? -7.738 -9.93 4.367 1 95.88 12 SER B C 1
ATOM 697 O O . SER B 1 12 ? -8.695 -9.641 3.65 1 95.88 12 SER B O 1
ATOM 699 N N . GLN B 1 13 ? -6.941 -9.047 4.945 1 98.56 13 GLN B N 1
ATOM 700 C CA . GLN B 1 13 ? -7.117 -7.629 4.637 1 98.56 13 GLN B CA 1
ATOM 701 C C . GLN B 1 13 ? -6.492 -7.277 3.289 1 98.56 13 GLN B C 1
ATOM 703 O O . GLN B 1 13 ? -5.418 -7.777 2.949 1 98.56 13 GLN B O 1
ATOM 708 N N . ALA B 1 14 ? -7.18 -6.406 2.547 1 98.56 14 ALA B N 1
ATOM 709 C CA . ALA B 1 14 ? -6.676 -5.941 1.258 1 98.56 14 ALA B CA 1
ATOM 710 C C . ALA B 1 14 ? -6.988 -4.461 1.05 1 98.56 14 ALA B C 1
ATOM 712 O O . ALA B 1 14 ? -7.922 -3.928 1.652 1 98.56 14 ALA B O 1
ATOM 713 N N . VAL B 1 15 ? -6.145 -3.803 0.197 1 98.62 15 VAL B N 1
ATOM 714 C CA . VAL B 1 15 ? -6.371 -2.42 -0.206 1 98.62 15 VAL B CA 1
ATOM 715 C C . VAL B 1 15 ? -6.641 -2.355 -1.709 1 98.62 15 VAL B C 1
ATOM 717 O O . VAL B 1 15 ? -5.871 -2.902 -2.506 1 98.62 15 VAL B O 1
ATOM 720 N N . ARG B 1 16 ? -7.715 -1.724 -2.055 1 98.69 16 ARG B N 1
ATOM 721 C CA . ARG B 1 16 ? -8.008 -1.514 -3.469 1 98.69 16 ARG B CA 1
ATOM 722 C C . ARG B 1 16 ? -7.113 -0.425 -4.055 1 98.69 16 ARG B C 1
ATOM 724 O O . ARG B 1 16 ? -6.863 0.595 -3.408 1 98.69 16 ARG B O 1
ATOM 731 N N . LEU B 1 17 ? -6.613 -0.695 -5.246 1 98.5 17 LEU B N 1
ATOM 732 C CA . LEU B 1 17 ? -5.824 0.298 -5.965 1 98.5 17 LEU B CA 1
ATOM 733 C C . LEU B 1 17 ? -6.594 0.839 -7.164 1 98.5 17 LEU B C 1
ATOM 735 O O . LEU B 1 17 ? -6.746 0.149 -8.172 1 98.5 17 LEU B O 1
ATOM 739 N N . PRO B 1 18 ? -7.066 2.078 -7.086 1 97.88 18 PRO B N 1
ATOM 740 C CA . PRO B 1 18 ? -7.699 2.691 -8.258 1 97.88 18 PRO B CA 1
ATOM 741 C C . PRO B 1 18 ? -6.789 2.705 -9.477 1 97.88 18 PRO B C 1
ATOM 743 O O . PRO B 1 18 ? -5.566 2.621 -9.344 1 97.88 18 PRO B O 1
ATOM 746 N N . LYS B 1 19 ? -7.371 2.852 -10.617 1 96.62 19 LYS B N 1
ATOM 747 C CA . LYS B 1 19 ? -6.645 2.785 -11.883 1 96.62 19 LYS B CA 1
ATOM 748 C C . LYS B 1 19 ? -5.48 3.77 -11.898 1 96.62 19 LYS B C 1
ATOM 750 O O . LYS B 1 19 ? -4.398 3.449 -12.398 1 96.62 19 LYS B O 1
ATOM 755 N N . ALA B 1 20 ? -5.648 4.922 -11.352 1 96.5 20 ALA B N 1
ATOM 756 C CA . ALA B 1 20 ? -4.672 6.008 -11.406 1 96.5 20 ALA B CA 1
ATOM 757 C C . ALA B 1 20 ? -3.406 5.645 -10.633 1 96.5 20 ALA B C 1
ATOM 759 O O . ALA B 1 20 ? -2.342 6.227 -10.859 1 96.5 20 ALA B O 1
ATOM 760 N N . VAL B 1 21 ? -3.508 4.703 -9.68 1 96.69 21 VAL B N 1
ATOM 761 C CA . VAL B 1 21 ? -2.359 4.352 -8.852 1 96.69 21 VAL B CA 1
ATOM 762 C C . VAL B 1 21 ? -2.104 2.85 -8.938 1 96.69 21 VAL B C 1
ATOM 764 O O . VAL B 1 21 ? -1.41 2.285 -8.086 1 96.69 21 VAL B O 1
ATOM 767 N N . ALA B 1 22 ? -2.646 2.213 -9.898 1 98.19 22 ALA B N 1
ATOM 768 C CA . ALA B 1 22 ? -2.48 0.772 -10.07 1 98.19 22 ALA B CA 1
ATOM 769 C C . ALA B 1 22 ? -1.049 0.428 -10.469 1 98.19 22 ALA B C 1
ATOM 771 O O . ALA B 1 22 ? -0.36 1.237 -11.094 1 98.19 22 ALA B O 1
ATOM 772 N N . LEU B 1 23 ? -0.604 -0.717 -10.047 1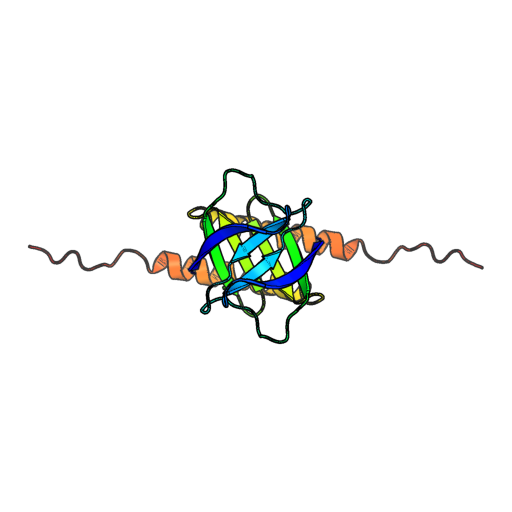 98 23 LEU B N 1
ATOM 773 C CA . LEU B 1 23 ? 0.678 -1.261 -10.484 1 98 23 LEU B CA 1
ATOM 774 C C . LEU B 1 23 ? 0.564 -1.879 -11.875 1 98 23 LEU B C 1
ATOM 776 O O . LEU B 1 23 ? -0.527 -2.264 -12.297 1 98 23 LEU B O 1
ATOM 780 N N . PRO B 1 24 ? 1.669 -1.903 -12.562 1 97.56 24 PRO B N 1
ATOM 781 C CA . PRO B 1 24 ? 1.627 -2.592 -13.852 1 97.56 24 PRO B CA 1
ATOM 782 C C . PRO B 1 24 ? 1.079 -4.012 -13.742 1 97.56 24 PRO B C 1
ATOM 784 O O . PRO B 1 24 ? 1.258 -4.672 -12.719 1 97.56 24 PRO B O 1
ATOM 787 N N . ASP B 1 25 ? 0.482 -4.48 -14.828 1 96.12 25 ASP B N 1
ATOM 788 C CA . ASP B 1 25 ? -0.246 -5.746 -14.836 1 96.12 25 ASP B CA 1
ATOM 789 C C . ASP B 1 25 ? 0.692 -6.922 -14.57 1 96.12 25 ASP B C 1
ATOM 791 O O . ASP B 1 25 ? 0.25 -7.988 -14.141 1 96.12 25 ASP B O 1
ATOM 795 N N . ASP B 1 26 ? 1.948 -6.773 -14.836 1 96.94 26 ASP B N 1
ATOM 796 C CA . ASP B 1 26 ? 2.895 -7.871 -14.688 1 96.94 26 ASP B CA 1
ATOM 797 C C . ASP B 1 26 ? 3.385 -7.984 -13.25 1 96.94 26 ASP B C 1
ATOM 799 O O . ASP B 1 26 ? 4.074 -8.945 -12.898 1 96.94 26 ASP B O 1
ATOM 803 N N . VAL B 1 27 ? 3.051 -7.051 -12.438 1 98.12 27 VAL B N 1
ATOM 804 C CA . VAL B 1 27 ? 3.412 -7.117 -11.023 1 98.12 27 VAL B CA 1
ATOM 805 C C . VAL B 1 27 ? 2.395 -7.965 -10.266 1 98.12 27 VAL B C 1
ATOM 807 O O . VAL B 1 27 ? 1.237 -7.566 -10.109 1 98.12 27 VAL B O 1
ATOM 810 N N . LYS B 1 28 ? 2.881 -9.117 -9.789 1 98.25 28 LYS B N 1
ATOM 811 C CA . LYS B 1 28 ? 1.995 -10.047 -9.094 1 98.25 28 LYS B CA 1
ATOM 8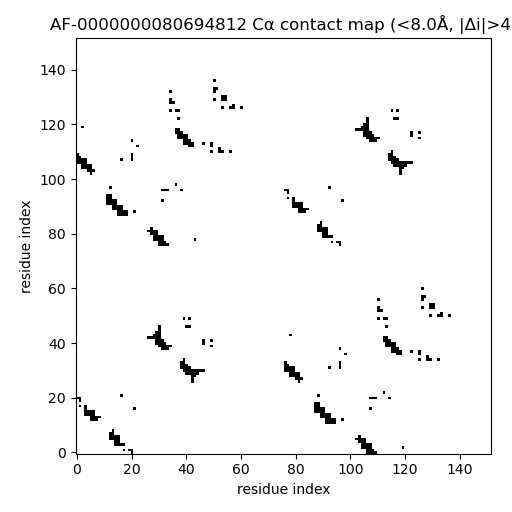12 C C . LYS B 1 28 ? 2.355 -10.148 -7.613 1 98.25 28 LYS B C 1
ATOM 814 O O . LYS B 1 28 ? 1.556 -10.625 -6.809 1 98.25 28 LYS B O 1
ATOM 819 N N . ARG B 1 29 ? 3.629 -9.789 -7.34 1 98.62 29 ARG B N 1
ATOM 820 C CA . ARG B 1 29 ? 4.102 -9.828 -5.961 1 98.62 29 ARG B CA 1
ATOM 821 C C . ARG B 1 29 ? 4.719 -8.492 -5.559 1 98.62 29 ARG B C 1
ATOM 823 O O . ARG B 1 29 ? 5.379 -7.836 -6.367 1 98.62 29 ARG B O 1
ATOM 830 N N . VAL B 1 30 ? 4.535 -8.18 -4.293 1 98.44 30 VAL B N 1
ATOM 831 C CA . VAL B 1 30 ? 5.035 -6.906 -3.783 1 98.44 30 VAL B CA 1
ATOM 832 C C . VAL B 1 30 ? 5.684 -7.113 -2.416 1 98.44 30 VAL B C 1
ATOM 834 O O . VAL B 1 30 ? 5.434 -8.117 -1.749 1 98.44 30 VAL B O 1
ATOM 837 N N . ASP B 1 31 ? 6.516 -6.238 -2.082 1 96.88 31 ASP B N 1
ATOM 838 C CA . ASP B 1 31 ? 6.98 -6.074 -0.708 1 96.88 31 ASP B CA 1
ATOM 839 C C . ASP B 1 31 ? 6.199 -4.977 0.006 1 96.88 31 ASP B C 1
ATOM 841 O O . ASP B 1 31 ? 5.926 -3.922 -0.573 1 96.88 31 ASP B O 1
ATOM 845 N N . VAL B 1 32 ? 5.77 -5.23 1.195 1 96.69 32 VAL B N 1
ATOM 846 C CA . VAL B 1 32 ? 5.039 -4.262 2.006 1 96.69 32 VAL B CA 1
ATOM 847 C C . VAL B 1 32 ? 5.805 -3.986 3.297 1 96.69 32 VAL B C 1
ATOM 849 O O . VAL B 1 32 ? 6.211 -4.918 3.996 1 96.69 32 VAL B O 1
ATOM 852 N N . VAL B 1 33 ? 6.055 -2.744 3.59 1 92.81 33 VAL B N 1
ATOM 853 C CA . VAL B 1 33 ? 6.68 -2.318 4.836 1 92.81 33 VAL B CA 1
ATOM 854 C C . VAL B 1 33 ? 5.727 -1.418 5.617 1 92.81 33 VAL B C 1
ATOM 856 O O . VAL B 1 33 ? 5.074 -0.546 5.035 1 92.81 33 VAL B O 1
ATOM 859 N N . ALA B 1 34 ? 5.676 -1.675 6.926 1 93 34 ALA B N 1
ATOM 860 C CA . ALA B 1 34 ? 4.875 -0.829 7.809 1 93 34 ALA B CA 1
ATOM 861 C C . ALA B 1 34 ? 5.742 0.221 8.5 1 93 34 ALA B C 1
ATOM 863 O O . ALA B 1 34 ? 6.73 -0.115 9.156 1 93 34 ALA B O 1
ATOM 864 N N . VAL B 1 35 ? 5.445 1.464 8.266 1 88.5 35 VAL B N 1
ATOM 865 C CA . VAL B 1 35 ? 6.035 2.588 8.984 1 88.5 35 VAL B CA 1
ATOM 866 C C . VAL B 1 35 ? 4.941 3.385 9.695 1 88.5 35 VAL B C 1
ATOM 868 O O . VAL B 1 35 ? 4.223 4.16 9.055 1 88.5 35 VAL B O 1
ATOM 871 N N . GLY B 1 36 ? 4.914 3.174 11.008 1 90.25 36 GLY B N 1
ATOM 872 C CA . GLY B 1 36 ? 3.748 3.725 11.672 1 90.25 36 GLY B CA 1
ATOM 873 C C . GLY B 1 36 ? 2.438 3.264 11.062 1 90.25 36 GLY B C 1
ATOM 874 O O . GLY B 1 36 ? 2.189 2.062 10.945 1 90.25 36 GLY B O 1
ATOM 875 N N . ARG B 1 37 ? 1.562 4.215 10.703 1 93.44 37 ARG B N 1
ATOM 876 C CA . ARG B 1 37 ? 0.271 3.867 10.117 1 93.44 37 ARG B CA 1
ATOM 877 C C . ARG B 1 37 ? 0.334 3.898 8.594 1 93.44 37 ARG B C 1
ATOM 879 O O . ARG B 1 37 ? -0.693 3.779 7.926 1 93.44 37 ARG B O 1
ATOM 886 N N . THR B 1 38 ? 1.594 3.998 8.078 1 93.44 38 THR B N 1
ATOM 887 C CA . THR B 1 38 ? 1.812 4.043 6.637 1 93.44 38 THR B CA 1
ATOM 888 C C . THR B 1 38 ? 2.312 2.697 6.121 1 93.44 38 THR B C 1
ATOM 890 O O . THR B 1 38 ? 3.129 2.041 6.773 1 93.44 38 THR B O 1
ATOM 893 N N . ARG B 1 39 ? 1.807 2.219 5 1 95 39 ARG B N 1
ATOM 894 C CA . ARG B 1 39 ? 2.312 1.058 4.277 1 95 39 ARG B CA 1
ATOM 895 C C . ARG B 1 39 ? 2.996 1.475 2.98 1 95 39 ARG B C 1
ATOM 897 O O . ARG B 1 39 ? 2.414 2.201 2.172 1 95 39 ARG B O 1
ATOM 904 N N . ILE B 1 40 ? 4.195 1.007 2.861 1 93.88 40 ILE B N 1
ATOM 905 C CA . ILE B 1 40 ? 4.93 1.236 1.622 1 93.88 40 ILE B CA 1
ATOM 906 C C . ILE B 1 40 ? 4.965 -0.049 0.799 1 93.88 40 ILE B C 1
ATOM 908 O O . ILE B 1 40 ? 5.457 -1.079 1.266 1 93.88 40 ILE B O 1
ATOM 912 N N . ILE B 1 41 ? 4.461 0.05 -0.417 1 96.56 41 ILE B N 1
ATOM 913 C CA . ILE B 1 41 ? 4.301 -1.116 -1.278 1 96.56 41 ILE B CA 1
ATOM 914 C C . ILE B 1 41 ? 5.125 -0.935 -2.551 1 96.56 41 ILE B C 1
ATOM 916 O O . ILE B 1 41 ? 5.023 0.095 -3.223 1 96.56 41 ILE B O 1
ATOM 920 N N . SER B 1 42 ? 5.988 -1.828 -2.855 1 96.44 42 SER B N 1
ATOM 921 C CA . SER B 1 42 ? 6.762 -1.842 -4.094 1 96.44 42 SER B CA 1
ATOM 922 C C . SER B 1 42 ? 6.828 -3.244 -4.688 1 96.44 42 SER B C 1
ATOM 924 O O . SER B 1 42 ? 6.676 -4.234 -3.971 1 96.44 42 SER B O 1
ATOM 926 N N . PRO B 1 43 ? 6.949 -3.279 -6 1 97.94 43 PRO B N 1
ATOM 927 C CA . PRO B 1 43 ? 7.168 -4.617 -6.555 1 97.94 43 PRO B CA 1
ATOM 928 C C . PRO B 1 43 ? 8.25 -5.395 -5.805 1 97.94 43 PRO B C 1
ATOM 930 O O . PRO B 1 43 ? 9.219 -4.805 -5.332 1 97.94 43 PRO B O 1
ATOM 933 N N . ALA B 1 44 ? 8.023 -6.676 -5.629 1 97.06 44 ALA B N 1
ATOM 934 C CA . ALA B 1 44 ? 8.93 -7.523 -4.855 1 97.06 44 ALA B CA 1
ATOM 935 C C . ALA B 1 44 ? 10.375 -7.359 -5.324 1 97.06 44 ALA B C 1
ATOM 937 O O . ALA B 1 44 ? 10.656 -7.445 -6.523 1 97.06 44 ALA B O 1
ATOM 938 N N . GLY B 1 45 ? 11.258 -7.07 -4.441 1 93.25 45 GLY B N 1
ATOM 939 C CA . GLY B 1 45 ? 12.672 -6.941 -4.746 1 93.25 45 GLY B CA 1
ATOM 940 C C . GLY B 1 45 ? 13.086 -5.527 -5.102 1 93.25 45 GLY B C 1
ATOM 941 O O . GLY B 1 45 ? 14.266 -5.254 -5.336 1 93.25 45 GLY B O 1
ATOM 942 N N . GLU B 1 46 ? 12.148 -4.59 -5.156 1 92.31 46 GLU B N 1
ATOM 943 C CA . GLU B 1 46 ? 12.438 -3.223 -5.586 1 92.31 46 GLU B CA 1
ATOM 944 C C . GLU B 1 46 ? 12.305 -2.24 -4.426 1 92.31 46 GLU B C 1
ATOM 946 O O . GLU B 1 46 ? 12.359 -1.025 -4.625 1 92.31 46 GLU B O 1
ATOM 951 N N . MET B 1 47 ? 12.195 -2.725 -3.227 1 87.25 47 MET B N 1
ATOM 952 C CA . MET B 1 47 ? 11.922 -1.875 -2.07 1 87.25 47 MET B CA 1
ATOM 953 C C . MET B 1 47 ? 13.039 -0.854 -1.875 1 87.25 47 MET B C 1
ATOM 955 O O . MET B 1 47 ? 12.789 0.277 -1.457 1 87.25 47 MET B O 1
ATOM 959 N N . TRP B 1 48 ? 14.258 -1.273 -2.168 1 84.25 48 TRP B N 1
ATOM 960 C CA . TRP B 1 48 ? 15.391 -0.367 -2.027 1 84.25 48 TRP B CA 1
ATOM 961 C C . TRP B 1 48 ? 15.188 0.896 -2.855 1 84.25 48 TRP B C 1
ATOM 963 O O . TRP B 1 48 ? 15.609 1.983 -2.459 1 84.25 48 TRP B O 1
ATOM 973 N N . ASN B 1 49 ? 14.562 0.802 -3.971 1 80 49 ASN B N 1
ATOM 974 C CA . ASN B 1 49 ? 14.281 1.949 -4.828 1 80 49 ASN B CA 1
ATOM 975 C C . ASN B 1 49 ? 13.273 2.898 -4.188 1 80 49 ASN B C 1
ATOM 977 O O . ASN B 1 49 ? 13.352 4.113 -4.379 1 80 49 ASN B O 1
ATOM 981 N N . SER B 1 50 ? 12.352 2.391 -3.424 1 77.12 50 SER B N 1
ATOM 982 C CA . SER B 1 50 ? 11.312 3.18 -2.777 1 77.12 50 SER B CA 1
ATOM 983 C C . SER B 1 50 ? 11.898 4.125 -1.734 1 77.12 50 SER B C 1
ATOM 985 O O . SER B 1 50 ? 11.398 5.234 -1.538 1 77.12 50 SER B O 1
ATOM 987 N N . TRP B 1 51 ? 12.891 3.662 -1.101 1 72.56 51 TRP B N 1
ATOM 988 C CA . TRP B 1 51 ? 13.562 4.48 -0.099 1 72.56 51 TRP B CA 1
ATOM 989 C C . TRP B 1 51 ? 14.281 5.656 -0.751 1 72.56 51 TRP B C 1
ATOM 991 O O . TRP B 1 51 ? 14.273 6.77 -0.216 1 72.56 51 TRP B O 1
ATOM 1001 N N . PHE B 1 52 ? 14.797 5.363 -1.843 1 71.56 52 PHE B N 1
ATOM 1002 C CA . PHE B 1 52 ? 15.516 6.418 -2.555 1 71.56 52 PHE B CA 1
ATOM 1003 C C . PHE B 1 52 ? 14.539 7.422 -3.158 1 71.56 52 PHE B C 1
ATOM 1005 O O . PHE B 1 52 ? 14.812 8.625 -3.18 1 71.56 52 PHE B O 1
ATOM 1012 N N . ASP B 1 53 ? 13.43 6.918 -3.502 1 64.44 53 ASP B N 1
ATOM 1013 C CA . ASP B 1 53 ? 12.43 7.777 -4.133 1 64.44 53 ASP B CA 1
ATOM 1014 C C . ASP B 1 53 ? 11.672 8.602 -3.092 1 64.44 53 ASP B C 1
ATOM 1016 O O . ASP B 1 53 ? 11.18 9.688 -3.395 1 64.44 53 ASP B O 1
ATOM 1020 N N . GLY B 1 54 ? 11.398 8.102 -1.892 1 62.22 54 GLY B N 1
ATOM 1021 C CA . GLY B 1 54 ? 10.742 8.812 -0.805 1 62.22 54 GLY B CA 1
ATOM 1022 C C . GLY B 1 54 ? 11.359 10.164 -0.517 1 62.22 54 GLY B C 1
ATOM 1023 O O . GLY B 1 54 ? 10.648 11.117 -0.175 1 62.22 54 GLY B O 1
ATOM 1024 N N . GLU B 1 55 ? 12.664 10.156 -0.623 1 60.38 55 GLU B N 1
ATOM 1025 C CA . GLU B 1 55 ? 13.336 11.438 -0.467 1 60.38 55 GLU B CA 1
ATOM 1026 C C . GLU B 1 55 ? 12.852 12.445 -1.504 1 60.38 55 GLU B C 1
ATOM 1028 O O . GLU B 1 55 ? 12.742 13.641 -1.211 1 60.38 55 GLU B O 1
ATOM 1033 N N . SER B 1 56 ? 12.469 11.875 -2.557 1 58.5 56 SER B N 1
ATOM 1034 C CA . SER B 1 56 ? 11.977 12.75 -3.615 1 58.5 56 SER B CA 1
ATOM 1035 C C . SER B 1 56 ? 10.539 13.195 -3.344 1 58.5 56 SER B C 1
ATOM 1037 O O . SER B 1 56 ? 10.156 14.312 -3.691 1 58.5 56 SER B O 1
ATOM 1039 N N . VAL B 1 57 ? 9.805 12.375 -2.719 1 57.69 57 VAL B N 1
ATOM 1040 C CA . VAL B 1 57 ? 8.422 12.688 -2.389 1 57.69 57 VAL B CA 1
ATOM 1041 C C . VAL B 1 57 ? 8.367 13.867 -1.428 1 57.69 57 VAL B C 1
ATOM 1043 O O . VAL B 1 57 ? 7.496 14.734 -1.544 1 57.69 57 VAL B O 1
ATOM 1046 N N . SER B 1 58 ? 9.258 13.742 -0.469 1 57.66 58 SER B N 1
ATOM 1047 C CA . SER B 1 58 ? 9.312 14.875 0.455 1 57.66 58 SER B CA 1
ATOM 1048 C C . SER B 1 58 ? 9.461 16.188 -0.294 1 57.66 58 SER B C 1
ATOM 1050 O O . SER B 1 58 ? 8.797 17.172 0.036 1 57.66 58 SER B O 1
ATOM 1052 N N . ASP B 1 59 ? 10.148 16.094 -1.303 1 56.69 59 ASP B N 1
ATOM 1053 C CA . ASP B 1 59 ? 10.375 17.328 -2.055 1 56.69 59 ASP B CA 1
ATOM 1054 C C . ASP B 1 59 ? 9.125 17.734 -2.822 1 56.69 59 ASP B C 1
ATOM 1056 O O . ASP B 1 59 ? 8.773 18.922 -2.863 1 56.69 59 ASP B O 1
ATOM 1060 N N . ASP B 1 60 ? 8.5 16.766 -3.342 1 54.19 60 ASP B N 1
ATOM 1061 C CA . ASP B 1 60 ? 7.316 17.062 -4.137 1 54.19 60 ASP B CA 1
ATOM 1062 C C . ASP B 1 60 ? 6.148 17.484 -3.246 1 54.19 60 ASP B C 1
ATOM 1064 O O . ASP B 1 60 ? 5.379 18.375 -3.6 1 54.19 60 ASP B O 1
ATOM 1068 N N . PHE B 1 61 ? 5.988 16.781 -2.188 1 54.09 61 PHE B N 1
ATOM 1069 C CA . PHE B 1 61 ? 4.922 17.125 -1.253 1 54.09 61 PHE B CA 1
ATOM 1070 C C . PHE B 1 61 ? 5.094 18.547 -0.748 1 54.09 61 PHE B C 1
ATOM 1072 O O . PHE B 1 61 ? 4.125 19.312 -0.669 1 54.09 61 PHE B O 1
ATOM 1079 N N . MET B 1 62 ? 6.332 18.719 -0.315 1 52 62 MET B N 1
ATOM 1080 C CA . MET B 1 62 ? 6.602 20.078 0.142 1 52 62 MET B CA 1
ATOM 1081 C C . MET B 1 62 ? 6.246 21.094 -0.939 1 52 62 MET B C 1
ATOM 1083 O O . MET B 1 62 ? 5.762 22.188 -0.635 1 52 62 MET B O 1
ATOM 1087 N N . ALA B 1 63 ? 6.344 20.688 -2.125 1 51.69 63 ALA B N 1
ATOM 1088 C CA . ALA B 1 63 ? 6.02 21.594 -3.225 1 51.69 63 ALA B CA 1
ATOM 1089 C C . ALA B 1 63 ? 4.512 21.719 -3.406 1 51.69 63 ALA B C 1
ATOM 1091 O O . ALA B 1 63 ? 3.998 22.797 -3.674 1 51.69 63 ALA B O 1
ATOM 1092 N N . GLU B 1 64 ? 3.867 20.672 -3.406 1 48.03 64 GLU B N 1
ATOM 1093 C CA . GLU B 1 64 ? 2.416 20.688 -3.551 1 48.03 64 GLU B CA 1
ATOM 1094 C C . GLU B 1 64 ? 1.753 21.422 -2.393 1 48.03 64 GLU B C 1
ATOM 1096 O O . GLU B 1 64 ? 0.722 22.078 -2.574 1 48.03 64 GLU B O 1
ATOM 1101 N N . ARG B 1 65 ? 2.262 21.141 -1.234 1 45.38 65 ARG B N 1
ATOM 1102 C CA . ARG B 1 65 ? 1.718 21.875 -0.094 1 45.38 65 ARG B CA 1
ATOM 1103 C C . ARG B 1 65 ? 1.826 23.375 -0.306 1 45.38 65 ARG B C 1
ATOM 1105 O O . ARG B 1 65 ? 0.969 24.141 0.151 1 45.38 65 ARG B O 1
ATOM 1112 N N . GLU B 1 66 ? 2.723 23.656 -1.011 1 47.56 66 GLU B N 1
ATOM 1113 C CA . GLU B 1 66 ? 2.826 25.094 -1.279 1 47.56 66 GLU B CA 1
ATOM 1114 C C . GLU B 1 66 ? 1.768 25.547 -2.281 1 47.56 66 GLU B C 1
ATOM 1116 O O . GLU B 1 66 ? 1.509 26.734 -2.422 1 47.56 66 GLU B O 1
ATOM 1121 N N . GLN B 1 67 ? 1.347 24.547 -3.008 1 43.5 67 GLN B N 1
ATOM 1122 C CA . GLN B 1 67 ? 0.41 25.031 -4.02 1 43.5 67 GLN B CA 1
ATOM 1123 C C . GLN B 1 67 ? -0.998 25.156 -3.443 1 43.5 67 GLN B C 1
ATOM 1125 O O . GLN B 1 67 ? -1.985 25.031 -4.168 1 43.5 67 GLN B O 1
ATOM 1130 N N . PRO B 1 68 ? -1.252 24.969 -2.174 1 42.88 68 PRO B N 1
ATOM 1131 C CA . PRO B 1 68 ? -2.668 25 -1.803 1 42.88 68 PRO B CA 1
ATOM 1132 C C . PRO B 1 68 ? -3.412 26.172 -2.426 1 42.88 68 PRO B C 1
ATOM 1134 O O . PRO B 1 68 ? -4.426 25.984 -3.1 1 42.88 68 PRO B O 1
ATOM 1137 N N . ALA B 1 69 ? -3.768 27.188 -1.504 1 39.75 69 ALA B N 1
ATOM 1138 C CA . ALA B 1 69 ? -4.855 28.125 -1.214 1 39.75 69 ALA B CA 1
ATOM 1139 C C . ALA B 1 69 ? -4.895 29.25 -2.236 1 39.75 69 ALA B C 1
ATOM 1141 O O . ALA B 1 69 ? -5.695 30.188 -2.113 1 39.75 69 ALA B O 1
ATOM 1142 N N . GLU B 1 70 ? -4.078 29.391 -3.1 1 38.41 70 GLU B N 1
ATOM 1143 C CA . GLU B 1 70 ? -4.41 30.625 -3.803 1 38.41 70 GLU B CA 1
ATOM 1144 C C . GLU B 1 70 ? -5.723 30.484 -4.566 1 38.41 70 GLU B C 1
ATOM 1146 O O . GLU B 1 70 ? -5.723 30.172 -5.762 1 38.41 70 GLU B O 1
ATOM 1151 N N . GLN B 1 71 ? -6.629 29.609 -4.301 1 38.22 71 GLN B N 1
ATOM 1152 C CA . GLN B 1 71 ? -7.957 29.859 -4.852 1 38.22 71 GLN B CA 1
ATOM 1153 C C . GLN B 1 71 ? -8.391 31.297 -4.617 1 38.22 71 GLN B C 1
ATOM 1155 O O . GLN B 1 71 ? -8.328 31.797 -3.492 1 38.22 71 GLN B O 1
ATOM 1160 N N . GLN B 1 72 ? -8.391 32.125 -5.703 1 38.44 72 GLN B N 1
ATOM 1161 C CA . GLN B 1 72 ? -8.836 33.5 -5.926 1 38.44 72 GLN B CA 1
ATOM 1162 C C . GLN B 1 72 ? -10.156 33.781 -5.199 1 38.44 72 GLN B C 1
ATOM 1164 O O . GLN B 1 72 ? -11.172 33.156 -5.496 1 38.44 72 GLN B O 1
ATOM 1169 N N . ARG B 1 73 ? -10.18 33.844 -3.928 1 36.72 73 ARG B N 1
ATOM 1170 C CA . ARG B 1 73 ? -11.305 34.562 -3.314 1 36.72 73 ARG B CA 1
ATOM 1171 C C . ARG B 1 73 ? -11.734 35.75 -4.168 1 36.72 73 ARG B C 1
ATOM 1173 O O . ARG B 1 73 ? -10.945 36.656 -4.418 1 36.72 73 ARG B O 1
ATOM 1180 N N . GLU B 1 74 ? -12.414 35.5 -5.289 1 41.25 74 GLU B N 1
ATOM 1181 C CA . GLU B 1 74 ? -13.109 36.562 -6 1 41.25 74 GLU B CA 1
ATOM 1182 C C . GLU B 1 74 ? -13.68 37.594 -5.023 1 41.25 74 GLU B C 1
ATOM 1184 O O . GLU B 1 74 ? -14.352 37.219 -4.055 1 41.25 74 GLU B O 1
ATOM 1189 N N . SER B 1 75 ? -12.977 38.594 -4.66 1 38.88 75 SER B N 1
ATOM 1190 C CA . SER B 1 75 ? -13.555 39.781 -4.066 1 38.88 75 SER B CA 1
ATOM 1191 C C . SER B 1 75 ? -15 39.969 -4.508 1 38.88 75 SER B C 1
ATOM 1193 O O . SER B 1 75 ? -15.305 39.906 -5.703 1 38.88 75 SER B O 1
ATOM 1195 N N . LEU B 1 76 ? -16.047 39.719 -3.697 1 37.41 76 LEU B N 1
ATOM 1196 C CA . LEU B 1 76 ? -17.297 40.406 -4.016 1 37.41 76 LEU B CA 1
ATOM 1197 C C . LEU B 1 76 ? -17.031 41.906 -4.25 1 37.41 76 LEU B C 1
ATOM 1199 O O . LEU B 1 76 ? -16.156 42.469 -3.615 1 37.41 76 LEU B O 1
#

InterPro domains:
  IPR037914 SpoVT-AbrB domain superfamily [SSF89447] (4-67)
  IPR047976 Antitoxin VapB2-like [NF040493] (5-76)
  IPR051734 Type II toxin-antitoxin VapB antitoxins [PTHR37550] (5-76)

Radius of gyration: 17.61 Å; Cα contacts (8 Å, |Δi|>4): 248; chains: 2; bounding box: 53×66×27 Å

pLDDT: mean 79.58, std 22.36, range [36.72, 98.69]

Organism: NCBI:txid629263

Solvent-accessible surface area (backbone atoms only — not comparable to full-atom values): 8757 Å² total; per-residue (Å²): 119,43,82,36,44,46,46,75,55,98,88,35,41,29,37,49,33,56,80,93,58,46,73,63,88,85,56,48,44,25,32,38,33,66,54,87,78,22,38,42,36,18,45,56,90,43,52,73,57,44,53,62,46,46,62,49,43,47,54,49,47,57,49,51,64,67,59,65,69,84,67,75,74,71,75,127,118,41,80,35,42,46,46,75,54,97,89,36,42,29,37,49,34,56,81,93,57,46,73,62,88,86,54,47,44,24,32,38,34,66,54,88,77,23,37,41,35,18,45,57,91,44,52,72,56,43,53,62,45,46,62,50,44,46,54,48,49,58,49,50,65,66,60,61,72,82,65,78,73,71,75,127

Nearest PDB structures (foldseek):
  3tnd-assembly1_B  TM=7.670E-01  e=3.669E-06  Shigella flexneri
  9h6a-assembly1_B  TM=7.543E-01  e=6.121E-06  Escherichia coli KLY
  9h6b-assembly1_B  TM=7.372E-01  e=8.985E-06  Escherichia coli KLY
  9h6d-assembly1_D  TM=6.437E-01  e=5.052E-06  Escherichia coli KLY
  6ifm-assembly1_D  TM=6.345E-01  e=5.742E-06  Salmonella enterica subsp. enterica serovar Typhimurium str. LT2

Foldseek 3Di:
DDDWDWDDDPNDIDTDDDPVGDDDPPQDAWDWDDDPPDIDIDRPPCVVVVVVCVVVVVVVVVVVVVVPDPPPPPDD/DDDWDWDDDPNDIDTDDDPVGDDDPPQDAWDWDDDPPDIDIDRPPCVVVVVVCVVVVVVVVVVVVVVPPPPPPPDD